Protein AF-A0A8I0L9A8-F1 (afdb_monomer)

pLDDT: mean 94.88, std 5.17, range [66.94, 98.38]

InterPro domains:
  IPR003385 Glycoside hydrolase, family 77 [PF02446] (5-66)
  IPR003385 Glycoside hydrolase, family 77 [PTHR32438] (5-70)
  IPR017853 Glycoside hydrolase superfamily [SSF51445] (6-72)

Organism: NCBI:txid611301

Mean predicted aligned error: 3.34 Å

Foldseek 3Di:
DVVVVVQCVVLVHDPPDDSLVSVVVCQVPDPDPDGDDDPCSLLVHDPLQDQADPPDPDPSHNPHDDDPCSPDPVSVD

Nearest PDB structures (foldseek):
  6m6t-assembly8_H  TM=8.875E-01  e=6.191E-03  Streptococcus agalactiae

Secondary structure (DSSP, 8-state):
-HHHHHHHHHHT--SSS-HHHHHHHHHHHSS-S-----HHHHTT--GGG-S--TT---TTTT---PPTT-S-GGGG-

Solvent-accessible surface area (backbone atoms only — not comparable to full-atom values): 5222 Å² total; per-residue (Å²): 106,71,69,55,56,49,50,29,60,74,71,73,48,63,92,88,52,61,66,63,59,54,51,51,51,52,49,70,70,42,93,64,95,74,72,85,82,54,70,52,60,78,67,72,56,62,80,92,56,51,50,66,58,87,100,54,99,54,89,61,45,76,59,65,70,84,60,90,74,68,89,41,73,85,76,76,112

Structure (mmCIF, N/CA/C/O backbone):
data_AF-A0A8I0L9A8-F1
#
_entry.id   AF-A0A8I0L9A8-F1
#
loop_
_atom_site.group_PDB
_atom_site.id
_atom_site.type_symbol
_atom_site.label_atom_id
_atom_site.label_alt_id
_atom_site.label_comp_id
_atom_site.label_asym_id
_atom_site.label_entity_id
_atom_site.label_seq_id
_atom_site.pdbx_PDB_ins_code
_atom_site.Cartn_x
_atom_site.Cartn_y
_atom_site.Cartn_z
_atom_site.occupancy
_atom_site.B_iso_or_equiv
_atom_site.auth_seq_id
_atom_site.auth_comp_id
_atom_site.auth_asym_id
_atom_site.auth_atom_id
_atom_site.pdbx_PDB_model_num
ATOM 1 N N . ALA A 1 1 ? 11.073 9.627 8.912 1.00 68.75 1 ALA A N 1
ATOM 2 C CA . ALA A 1 1 ? 11.342 9.430 10.349 1.00 68.75 1 ALA A CA 1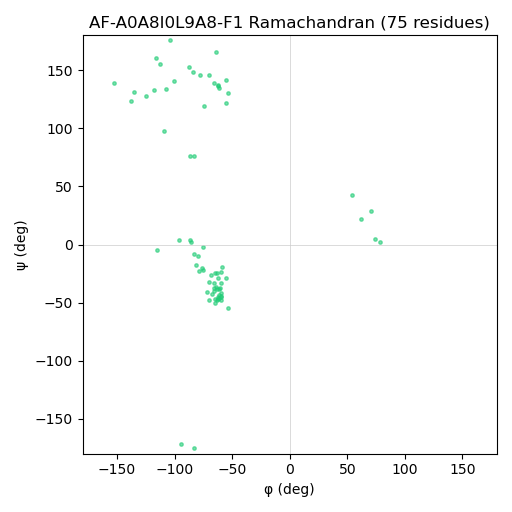
ATOM 3 C C . ALA A 1 1 ? 10.141 9.879 11.170 1.00 68.75 1 ALA A C 1
ATOM 5 O O . ALA A 1 1 ? 9.477 9.022 11.723 1.00 68.75 1 ALA A O 1
ATOM 6 N N . GLU A 1 2 ? 9.785 11.168 11.162 1.00 83.56 2 GLU A N 1
ATOM 7 C CA . GLU A 1 2 ? 8.615 11.670 11.908 1.00 83.56 2 GLU A CA 1
ATOM 8 C C . GLU A 1 2 ? 7.286 11.038 11.451 1.00 83.56 2 GLU A C 1
ATOM 10 O O . GLU A 1 2 ? 6.522 10.548 12.273 1.00 83.56 2 GLU A O 1
ATOM 15 N N . THR A 1 3 ? 7.051 10.948 10.136 1.00 90.00 3 THR A N 1
ATOM 16 C CA . THR A 1 3 ? 5.828 10.335 9.580 1.00 90.00 3 THR A CA 1
ATOM 17 C C . THR A 1 3 ? 5.707 8.841 9.888 1.00 90.00 3 THR A C 1
ATOM 19 O O . THR A 1 3 ? 4.609 8.362 10.142 1.00 90.00 3 THR A O 1
ATOM 22 N N . ASP A 1 4 ? 6.827 8.114 9.888 1.00 92.06 4 ASP A N 1
ATOM 23 C CA . ASP A 1 4 ? 6.851 6.677 10.197 1.00 92.06 4 ASP A CA 1
ATOM 24 C C . ASP A 1 4 ? 6.562 6.438 11.685 1.00 92.06 4 ASP A C 1
ATOM 26 O O . ASP A 1 4 ? 5.662 5.676 12.024 1.00 92.06 4 ASP A O 1
ATOM 30 N N . ALA A 1 5 ? 7.234 7.182 12.571 1.00 93.88 5 ALA A N 1
ATOM 31 C CA . ALA A 1 5 ? 7.001 7.104 14.010 1.00 93.88 5 ALA A CA 1
ATOM 32 C C . ALA A 1 5 ? 5.548 7.446 14.382 1.00 93.88 5 ALA A C 1
ATOM 34 O O . ALA A 1 5 ? 4.942 6.768 15.211 1.00 93.88 5 ALA A O 1
ATOM 35 N N . TYR A 1 6 ? 4.971 8.470 13.745 1.00 95.81 6 TYR A N 1
ATOM 36 C CA . TYR A 1 6 ? 3.568 8.820 13.946 1.00 95.81 6 TYR A CA 1
ATOM 37 C C . TYR A 1 6 ? 2.621 7.716 13.460 1.00 95.81 6 TYR A C 1
ATOM 39 O O . TYR A 1 6 ? 1.719 7.334 14.200 1.00 95.81 6 TYR A O 1
ATOM 47 N N . ALA A 1 7 ? 2.836 7.177 12.254 1.00 96.12 7 ALA A N 1
ATOM 48 C CA . ALA A 1 7 ? 2.000 6.109 11.707 1.00 96.12 7 ALA A CA 1
ATOM 49 C C . ALA A 1 7 ? 2.021 4.860 12.598 1.00 96.12 7 ALA A C 1
ATOM 51 O O . ALA A 1 7 ? 0.964 4.326 12.921 1.00 96.12 7 ALA A O 1
ATOM 52 N N . ARG A 1 8 ? 3.205 4.444 13.063 1.00 96.81 8 ARG A N 1
ATOM 53 C CA . ARG A 1 8 ? 3.352 3.293 13.964 1.00 96.81 8 ARG A CA 1
ATOM 54 C C . ARG A 1 8 ? 2.647 3.510 15.300 1.00 96.81 8 ARG A C 1
ATOM 56 O O . ARG A 1 8 ? 1.893 2.651 15.739 1.00 96.81 8 ARG A O 1
ATOM 63 N N . SER A 1 9 ? 2.813 4.693 15.895 1.00 97.19 9 SER A N 1
ATOM 64 C CA . SER A 1 9 ? 2.103 5.082 17.120 1.00 97.19 9 SER A CA 1
ATOM 65 C C . SER A 1 9 ? 0.580 5.066 16.937 1.00 97.19 9 SER A C 1
ATOM 67 O O . SER A 1 9 ? -0.137 4.517 17.769 1.00 97.19 9 SER A O 1
ATOM 69 N N . TYR A 1 10 ? 0.080 5.611 15.824 1.00 96.62 10 TYR A N 1
ATOM 70 C CA . TYR A 1 10 ? -1.351 5.649 15.516 1.00 96.62 10 TYR A CA 1
ATOM 71 C C . TYR A 1 10 ? -1.948 4.253 15.296 1.00 96.62 10 TYR A C 1
ATOM 73 O O . TYR A 1 10 ? -3.059 3.981 15.745 1.00 96.62 10 TYR A O 1
ATOM 81 N N . LEU A 1 11 ? -1.208 3.375 14.617 1.00 97.25 11 LEU A N 1
ATOM 82 C CA . LEU A 1 11 ? -1.612 1.994 14.345 1.00 97.25 11 LEU A CA 1
ATOM 83 C C . LEU A 1 11 ? -1.385 1.059 15.543 1.00 97.25 11 LEU A C 1
ATOM 85 O O . LEU A 1 11 ? -1.874 -0.064 15.527 1.00 97.25 11 LEU A O 1
ATOM 89 N N . GLY A 1 12 ? -0.680 1.513 16.585 1.00 97.19 12 GLY A N 1
ATOM 90 C CA . GLY A 1 12 ? -0.387 0.710 17.771 1.00 97.19 12 GLY A CA 1
ATOM 91 C C . GLY A 1 12 ? 0.622 -0.414 17.523 1.00 97.19 12 GLY A C 1
ATOM 92 O O . GLY A 1 12 ? 0.554 -1.432 18.204 1.00 97.19 12 GLY A O 1
ATOM 93 N N . ILE A 1 13 ? 1.537 -0.230 16.568 1.00 97.62 13 ILE A N 1
ATOM 94 C CA . ILE A 1 13 ? 2.526 -1.234 16.148 1.00 97.62 13 ILE A CA 1
ATOM 95 C C . ILE A 1 13 ? 3.957 -0.816 16.515 1.00 97.62 13 ILE A C 1
ATOM 97 O O . ILE A 1 13 ? 4.257 0.376 16.654 1.00 97.62 13 ILE A O 1
ATOM 101 N N . THR A 1 14 ? 4.858 -1.784 16.663 1.00 96.00 14 THR A N 1
ATOM 102 C CA . THR A 1 14 ? 6.273 -1.567 16.997 1.00 96.00 14 THR A CA 1
ATOM 103 C C . THR A 1 14 ? 7.151 -1.511 15.743 1.00 96.00 14 THR A C 1
ATOM 105 O O . THR A 1 14 ? 6.655 -1.398 14.623 1.00 96.00 14 THR A O 1
ATOM 108 N N . ALA A 1 15 ? 8.479 -1.492 15.907 1.00 93.12 15 ALA A N 1
ATOM 109 C CA . ALA A 1 15 ? 9.418 -1.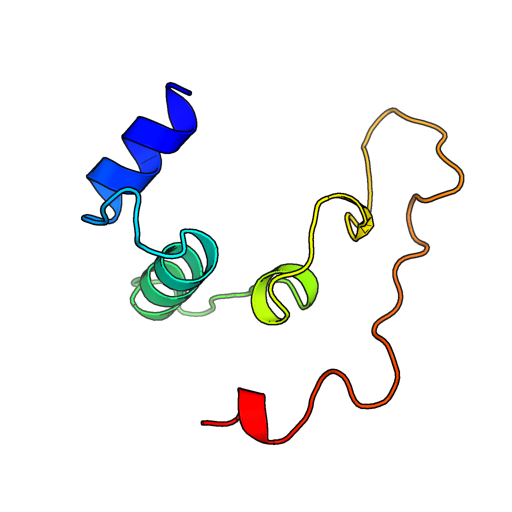487 14.782 1.00 93.12 15 ALA A CA 1
ATOM 110 C C . ALA A 1 15 ? 9.541 -2.867 14.110 1.00 93.12 15 ALA A C 1
ATOM 112 O O . ALA A 1 15 ? 9.962 -2.948 12.958 1.00 93.12 15 ALA A O 1
ATOM 113 N N . GLU A 1 16 ? 9.189 -3.925 14.837 1.00 94.69 16 GLU A N 1
ATOM 114 C CA . GLU A 1 16 ? 9.220 -5.320 14.399 1.00 94.69 16 GLU A CA 1
ATOM 115 C C . GLU A 1 16 ? 8.017 -5.687 13.519 1.00 94.69 16 GLU A C 1
ATOM 117 O O . GLU A 1 16 ? 8.109 -6.620 12.724 1.00 94.69 16 GLU A O 1
ATOM 122 N N . ASP A 1 17 ? 6.918 -4.941 13.640 1.00 95.31 17 ASP A N 1
ATOM 123 C CA . ASP A 1 17 ? 5.694 -5.159 12.876 1.00 95.31 17 ASP A CA 1
ATOM 124 C C . ASP A 1 17 ? 5.796 -4.622 11.438 1.00 95.31 17 ASP A C 1
ATOM 126 O O . ASP A 1 17 ? 6.395 -3.565 11.166 1.00 95.31 17 ASP A O 1
ATOM 130 N N . ASP A 1 18 ? 5.136 -5.329 10.516 1.00 92.75 18 ASP A N 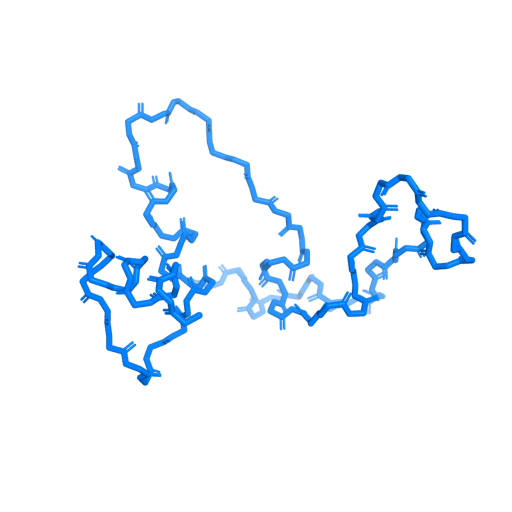1
ATOM 131 C CA . ASP A 1 18 ? 5.004 -4.912 9.123 1.00 92.75 18 ASP A CA 1
ATOM 132 C C . ASP A 1 18 ? 3.991 -3.761 8.998 1.00 92.75 18 ASP A C 1
ATOM 134 O O . ASP A 1 18 ? 2.810 -3.865 9.336 1.00 92.75 18 ASP A O 1
ATOM 138 N N . LEU A 1 19 ? 4.476 -2.619 8.509 1.00 92.88 19 LEU A N 1
ATOM 139 C CA . LEU A 1 19 ? 3.667 -1.409 8.386 1.00 92.88 19 LEU A CA 1
ATOM 140 C C . LEU A 1 19 ? 2.589 -1.534 7.296 1.00 92.88 19 LEU A C 1
ATOM 142 O O . LEU A 1 19 ? 1.530 -0.920 7.423 1.00 92.88 19 LEU A O 1
ATOM 146 N N . ALA A 1 20 ? 2.841 -2.286 6.221 1.00 93.31 20 ALA A N 1
ATOM 147 C CA . ALA A 1 20 ? 1.874 -2.464 5.144 1.00 93.31 20 ALA A CA 1
ATOM 148 C C . ALA A 1 20 ? 0.714 -3.362 5.593 1.00 93.31 20 ALA A C 1
ATOM 150 O O . ALA A 1 20 ? -0.437 -3.022 5.312 1.00 93.31 20 ALA A O 1
ATOM 151 N N . ASP A 1 21 ? 1.000 -4.438 6.334 1.00 94.12 21 ASP A N 1
ATOM 152 C CA . ASP A 1 21 ? -0.016 -5.266 7.000 1.00 94.12 21 ASP A CA 1
ATOM 153 C C . ASP A 1 21 ? -0.934 -4.410 7.876 1.00 94.12 21 ASP A C 1
ATOM 155 O O . ASP A 1 21 ? -2.144 -4.351 7.647 1.00 94.12 21 ASP A O 1
ATOM 159 N N . ALA A 1 22 ? -0.352 -3.639 8.796 1.00 96.38 22 ALA A N 1
ATOM 160 C CA . ALA A 1 22 ? -1.115 -2.808 9.722 1.00 96.38 22 ALA A CA 1
ATOM 161 C C . ALA A 1 22 ? -1.991 -1.751 9.018 1.00 96.38 22 ALA A C 1
ATOM 163 O O . ALA A 1 22 ? -3.117 -1.483 9.443 1.00 96.38 22 ALA A O 1
ATOM 164 N N . ILE A 1 23 ? -1.510 -1.150 7.922 1.00 96.00 23 ILE A N 1
ATOM 165 C CA . ILE A 1 23 ? -2.297 -0.190 7.129 1.00 96.00 23 ILE A CA 1
ATOM 166 C C . ILE A 1 23 ? -3.466 -0.885 6.422 1.00 96.00 23 ILE A C 1
ATOM 168 O O . ILE A 1 23 ? -4.573 -0.338 6.396 1.00 96.00 23 ILE A O 1
ATOM 172 N N . ILE A 1 24 ? -3.237 -2.066 5.840 1.00 95.81 24 ILE A N 1
ATOM 173 C CA . ILE A 1 24 ? -4.283 -2.843 5.162 1.00 95.81 24 ILE A CA 1
ATOM 174 C C . ILE A 1 24 ? -5.360 -3.253 6.167 1.00 95.81 24 ILE A C 1
ATOM 176 O O . ILE A 1 24 ? -6.543 -3.012 5.921 1.00 95.81 24 ILE A O 1
ATOM 180 N N . GLU A 1 25 ? -4.964 -3.786 7.322 1.00 96.00 25 GLU A N 1
ATOM 181 C CA . GLU A 1 25 ? -5.883 -4.175 8.392 1.00 96.00 25 GLU A CA 1
ATOM 182 C C . GLU A 1 25 ? -6.707 -2.987 8.899 1.00 96.00 25 GLU A C 1
ATOM 184 O O . GLU A 1 25 ? -7.937 -3.068 8.969 1.00 96.00 25 GLU A O 1
ATOM 189 N N . ALA A 1 26 ? -6.061 -1.853 9.184 1.00 97.19 26 ALA A N 1
ATOM 190 C CA . ALA A 1 26 ? -6.751 -0.641 9.619 1.00 97.19 26 ALA A CA 1
ATOM 191 C C . ALA A 1 26 ? -7.740 -0.125 8.559 1.00 97.19 26 ALA A C 1
ATOM 193 O O . ALA A 1 26 ? -8.847 0.312 8.888 1.00 97.19 26 ALA A O 1
ATOM 194 N N . GLY A 1 27 ? -7.371 -0.207 7.277 1.00 96.88 27 GLY A N 1
ATOM 195 C CA . GLY A 1 27 ? -8.243 0.133 6.157 1.00 96.88 27 GLY A CA 1
ATOM 196 C C . GLY A 1 27 ? -9.485 -0.757 6.082 1.00 96.88 27 GLY A C 1
ATOM 197 O O . GLY A 1 27 ? -10.605 -0.246 5.983 1.00 96.88 27 GLY A O 1
ATOM 198 N N . MET A 1 28 ? -9.297 -2.075 6.202 1.00 96.25 28 MET A N 1
ATOM 199 C CA . MET A 1 28 ? -10.374 -3.072 6.195 1.00 96.25 28 MET A CA 1
ATOM 200 C C . MET A 1 28 ? -11.314 -2.951 7.402 1.00 96.25 28 MET A C 1
ATOM 202 O O . MET A 1 28 ? -12.510 -3.199 7.268 1.00 96.25 28 MET A O 1
ATOM 206 N N . GLN A 1 29 ? -10.803 -2.547 8.567 1.00 97.25 29 GLN A N 1
ATOM 207 C CA . GLN A 1 29 ? -11.595 -2.349 9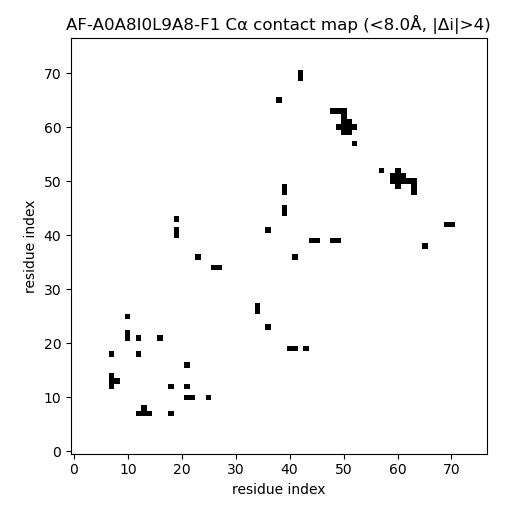.791 1.00 97.25 29 GLN A CA 1
ATOM 208 C C . GLN A 1 29 ? -12.285 -0.977 9.866 1.00 97.25 29 GLN A C 1
ATOM 210 O O . GLN A 1 29 ? -13.080 -0.718 10.778 1.00 97.25 29 GLN A O 1
ATOM 215 N N . SER A 1 30 ? -11.977 -0.071 8.936 1.00 97.25 30 SER A N 1
ATOM 216 C CA . SER A 1 30 ? -12.523 1.282 8.941 1.00 97.25 30 SER A CA 1
ATOM 217 C C . SER A 1 30 ? -14.047 1.298 8.747 1.00 97.25 30 SER A C 1
ATOM 219 O O . SER A 1 30 ? -14.676 0.334 8.318 1.00 97.25 30 SER A O 1
ATOM 221 N N . LYS A 1 31 ? -14.679 2.442 9.036 1.00 98.00 31 LYS A N 1
ATOM 222 C CA . LYS A 1 31 ? -16.117 2.645 8.778 1.00 98.00 31 LYS A CA 1
ATOM 223 C C . LYS A 1 31 ? -16.446 2.866 7.297 1.00 98.00 31 LYS A C 1
ATOM 225 O O . LYS A 1 31 ? -17.616 3.065 6.972 1.00 98.00 31 LYS A O 1
ATOM 230 N N . ALA A 1 32 ? -15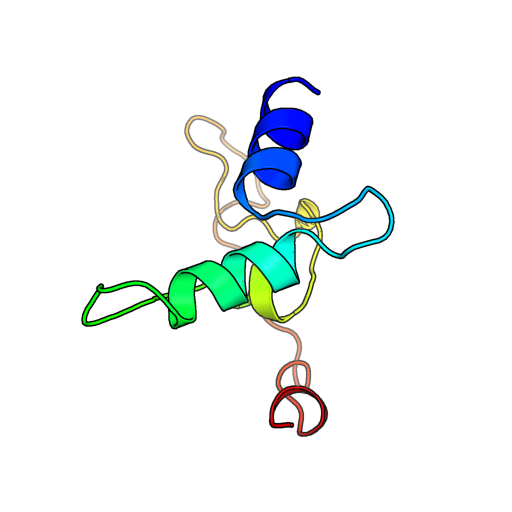.447 2.895 6.414 1.00 97.94 32 ALA A N 1
ATOM 231 C CA . ALA A 1 32 ? -15.674 3.092 4.992 1.00 97.94 32 ALA A CA 1
ATOM 232 C C . ALA A 1 32 ? -16.446 1.902 4.408 1.00 97.94 32 ALA A C 1
ATOM 234 O O . ALA A 1 32 ? -16.160 0.749 4.708 1.00 97.94 32 ALA A O 1
ATOM 235 N N . GLN A 1 33 ? -17.408 2.183 3.528 1.00 98.38 33 GLN A N 1
ATOM 236 C CA . GLN A 1 33 ? -18.146 1.127 2.829 1.00 98.38 33 GLN A CA 1
ATOM 237 C C . GLN A 1 33 ? -17.261 0.358 1.833 1.00 98.38 33 GLN A C 1
ATOM 239 O O . GLN A 1 33 ? -17.543 -0.795 1.518 1.00 98.38 33 GLN A O 1
ATOM 244 N N . LEU A 1 34 ? -16.211 1.002 1.318 1.00 97.88 34 LEU A N 1
ATOM 245 C CA . 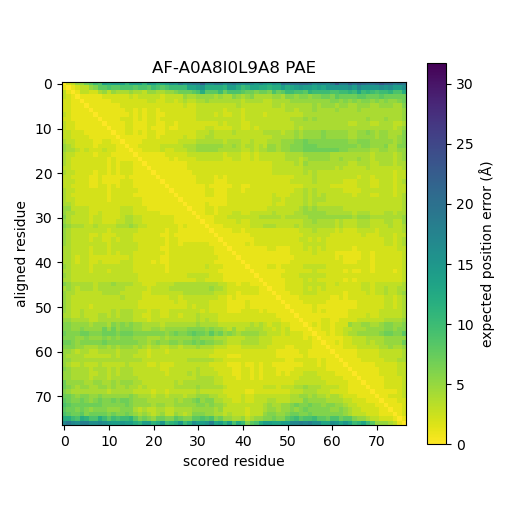LEU A 1 34 ? -15.273 0.423 0.369 1.00 97.88 34 LEU A CA 1
ATOM 246 C C . LEU A 1 34 ? -13.852 0.830 0.751 1.00 97.88 34 LEU A C 1
ATOM 248 O O . LEU A 1 34 ? -13.535 2.018 0.806 1.00 97.88 34 LEU A O 1
ATOM 252 N N . PHE A 1 35 ? -13.005 -0.171 0.957 1.00 97.56 35 PHE A N 1
ATOM 253 C CA . PHE A 1 35 ? -11.564 -0.015 1.064 1.00 97.56 35 PHE A CA 1
ATOM 254 C C . PHE A 1 35 ? -10.908 -0.574 -0.202 1.00 97.56 35 PHE A C 1
ATOM 256 O O . PHE A 1 35 ? -11.276 -1.649 -0.674 1.00 97.56 35 PHE A O 1
ATOM 263 N N . ILE A 1 36 ? -9.959 0.172 -0.768 1.00 97.44 36 ILE A N 1
ATOM 264 C CA . ILE A 1 36 ? -9.184 -0.239 -1.941 1.00 97.44 36 ILE A CA 1
ATOM 265 C C . ILE A 1 36 ? -7.708 -0.150 -1.569 1.00 97.44 36 ILE A C 1
ATOM 267 O O . ILE A 1 36 ? -7.247 0.906 -1.140 1.00 97.44 36 ILE A O 1
ATOM 271 N N . MET A 1 37 ? -6.973 -1.234 -1.801 1.00 96.19 37 MET A N 1
ATOM 272 C CA . MET A 1 37 ? -5.513 -1.281 -1.693 1.00 96.19 37 MET A CA 1
ATOM 273 C C . MET A 1 37 ? -4.877 -1.583 -3.051 1.00 96.19 37 MET A C 1
ATOM 275 O O . MET A 1 37 ? -5.537 -2.096 -3.959 1.00 96.19 37 MET A O 1
ATOM 279 N N . GLN A 1 38 ? -3.591 -1.269 -3.200 1.00 96.94 38 GLN A N 1
ATOM 280 C CA . GLN A 1 38 ? -2.849 -1.587 -4.417 1.00 96.94 38 GLN A CA 1
ATOM 281 C C . GLN A 1 38 ? -2.322 -3.024 -4.369 1.00 96.94 38 GLN A C 1
ATOM 283 O O . GLN A 1 38 ? -1.943 -3.530 -3.314 1.00 96.94 38 GLN A O 1
ATOM 288 N N . MET A 1 39 ? -2.225 -3.678 -5.530 1.00 96.81 39 MET A N 1
ATOM 289 C CA . MET A 1 39 ? -1.620 -5.015 -5.609 1.00 96.81 39 MET A CA 1
ATOM 290 C C . MET A 1 39 ? -0.143 -5.008 -5.197 1.00 96.81 39 MET A C 1
ATOM 292 O O . MET A 1 39 ? 0.344 -6.009 -4.687 1.00 96.81 39 MET A O 1
ATOM 296 N N . GLN A 1 40 ? 0.571 -3.896 -5.396 1.00 96.88 40 GLN A N 1
ATOM 297 C CA . GLN A 1 40 ? 1.948 -3.729 -4.928 1.00 96.88 40 GLN A CA 1
ATOM 298 C C . GLN A 1 40 ? 2.053 -3.822 -3.405 1.00 96.88 40 GLN A C 1
ATOM 300 O O . GLN A 1 40 ? 2.944 -4.511 -2.910 1.00 96.88 40 GLN A O 1
ATOM 305 N N . ASP A 1 41 ? 1.123 -3.179 -2.689 1.00 94.69 41 ASP A N 1
ATOM 306 C CA . ASP A 1 41 ? 1.074 -3.218 -1.228 1.00 94.69 41 ASP A CA 1
ATOM 307 C C . ASP A 1 41 ? 0.777 -4.644 -0.773 1.00 94.69 41 ASP A C 1
ATOM 309 O O . ASP A 1 41 ? 1.540 -5.203 0.006 1.00 94.69 41 ASP A O 1
ATOM 313 N N . TYR A 1 42 ? -0.266 -5.272 -1.332 1.00 93.62 42 TYR A N 1
ATOM 314 C CA . TYR A 1 42 ? -0.690 -6.633 -0.984 1.00 93.62 42 TYR A CA 1
ATOM 315 C C . TYR A 1 42 ? 0.393 -7.697 -1.225 1.00 93.62 42 TYR A C 1
ATOM 317 O O . TYR A 1 42 ? 0.505 -8.648 -0.463 1.00 93.62 42 TYR A O 1
ATOM 325 N N . LEU A 1 43 ? 1.232 -7.505 -2.247 1.00 94.50 43 LEU A N 1
ATOM 326 C CA . LEU A 1 43 ? 2.377 -8.370 -2.551 1.00 94.50 43 LEU A CA 1
ATOM 327 C C . LEU A 1 43 ? 3.661 -8.003 -1.778 1.00 94.50 43 LEU A C 1
ATOM 329 O O . LEU A 1 43 ? 4.693 -8.627 -2.019 1.00 94.50 43 LEU A O 1
ATOM 333 N N . ARG A 1 44 ? 3.624 -6.995 -0.891 1.00 93.62 44 ARG A N 1
ATOM 334 C CA . ARG A 1 44 ? 4.769 -6.487 -0.104 1.00 93.62 44 ARG A CA 1
ATOM 335 C C . ARG A 1 44 ? 5.973 -6.103 -0.979 1.00 93.62 44 ARG A C 1
ATOM 337 O O . ARG A 1 44 ? 7.123 -6.410 -0.667 1.00 93.62 44 ARG A O 1
ATOM 344 N N . LEU A 1 45 ? 5.710 -5.443 -2.109 1.00 95.06 45 LEU A N 1
ATOM 345 C CA . LEU A 1 45 ? 6.748 -5.037 -3.061 1.00 95.06 45 LEU A CA 1
ATOM 346 C C . LEU A 1 45 ? 7.353 -3.672 -2.705 1.00 95.06 45 LEU A C 1
ATOM 348 O O . LEU A 1 45 ? 6.707 -2.814 -2.107 1.00 95.06 45 LEU A O 1
ATOM 352 N N . GLY A 1 46 ? 8.608 -3.452 -3.101 1.00 94.38 46 GLY A N 1
ATOM 353 C CA . GLY A 1 46 ? 9.344 -2.234 -2.789 1.00 94.38 46 GLY A CA 1
ATOM 354 C C . GLY A 1 46 ? 9.062 -1.0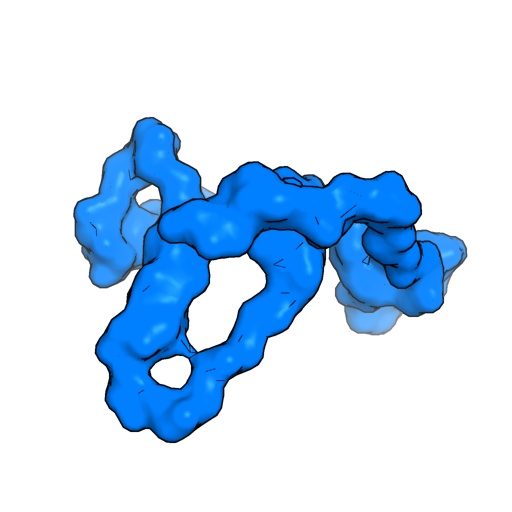71 -3.744 1.00 94.38 46 GLY A C 1
ATOM 355 O O . GLY A 1 46 ? 8.238 -1.131 -4.667 1.00 94.38 46 GLY A O 1
ATOM 356 N N . ARG A 1 47 ? 9.804 0.028 -3.543 1.00 94.25 47 ARG A N 1
ATOM 357 C CA . ARG A 1 47 ? 9.679 1.293 -4.299 1.00 94.25 47 ARG A CA 1
ATOM 358 C C . ARG A 1 47 ? 9.817 1.109 -5.815 1.00 94.25 47 ARG A C 1
ATOM 360 O O . ARG A 1 47 ? 9.262 1.902 -6.575 1.00 94.25 47 ARG A O 1
ATOM 367 N N . GLU A 1 48 ? 10.556 0.102 -6.265 1.00 94.75 48 GLU A N 1
ATOM 368 C CA . GLU A 1 48 ? 10.744 -0.254 -7.675 1.00 94.75 48 GLU A CA 1
ATOM 369 C C . GLU A 1 48 ? 9.433 -0.575 -8.404 1.00 94.75 48 GLU A C 1
ATOM 371 O O . GLU A 1 48 ? 9.372 -0.480 -9.629 1.00 94.75 48 GLU A O 1
ATOM 376 N N . THR A 1 49 ? 8.370 -0.890 -7.663 1.00 97.19 49 THR A N 1
ATOM 377 C CA . THR A 1 49 ? 7.050 -1.228 -8.214 1.00 97.19 49 THR A CA 1
ATOM 378 C C . THR A 1 49 ? 6.069 -0.060 -8.260 1.00 97.19 49 THR A C 1
ATOM 380 O O . THR A 1 49 ? 4.919 -0.214 -8.687 1.00 97.19 49 THR A O 1
ATOM 383 N N . ARG A 1 50 ? 6.524 1.142 -7.883 1.00 97.44 50 ARG A N 1
ATOM 384 C CA . ARG A 1 50 ? 5.718 2.363 -7.927 1.00 97.44 50 ARG A CA 1
ATOM 385 C C . ARG A 1 50 ? 5.169 2.596 -9.337 1.00 97.44 50 ARG A C 1
ATOM 387 O O . ARG A 1 50 ? 5.927 2.775 -10.286 1.00 97.44 50 ARG A O 1
ATOM 394 N N . MET A 1 51 ? 3.841 2.671 -9.451 1.00 98.25 51 MET A N 1
ATOM 395 C CA . MET A 1 51 ? 3.166 2.839 -10.744 1.00 98.25 51 MET A CA 1
ATOM 396 C C . MET A 1 51 ? 3.517 4.167 -11.427 1.00 98.25 51 MET A C 1
ATOM 398 O O . MET A 1 51 ? 3.670 4.214 -12.642 1.00 98.25 51 MET A O 1
ATOM 402 N N . ASN A 1 52 ? 3.648 5.255 -10.668 1.00 98.00 52 ASN A N 1
ATOM 403 C CA . ASN A 1 52 ? 3.942 6.575 -11.217 1.00 98.00 52 ASN A CA 1
ATOM 404 C C . ASN A 1 52 ? 4.685 7.455 -10.204 1.00 98.00 52 ASN A C 1
ATOM 406 O O . ASN A 1 52 ? 4.321 7.503 -9.024 1.00 98.00 52 ASN A O 1
ATOM 410 N N . GLU A 1 53 ? 5.681 8.202 -10.679 1.00 97.50 53 GLU A N 1
ATOM 411 C CA . GLU A 1 53 ? 6.295 9.322 -9.970 1.00 97.50 53 GLU A CA 1
ATOM 412 C C . GLU A 1 53 ? 5.899 10.650 -10.652 1.00 97.50 53 GLU A C 1
ATOM 414 O O . GLU A 1 53 ? 6.498 11.022 -11.668 1.00 97.50 53 GLU A O 1
ATOM 419 N N . PRO A 1 54 ? 4.873 11.359 -10.126 1.00 97.62 54 PRO A N 1
ATOM 420 C CA . PRO A 1 54 ? 4.349 12.580 -10.735 1.00 97.62 54 PRO A CA 1
ATOM 421 C C . PRO A 1 54 ? 5.423 13.647 -10.961 1.00 97.62 54 PRO A C 1
ATOM 423 O O . PRO A 1 54 ? 6.310 13.840 -10.132 1.00 97.62 54 PRO A O 1
ATOM 426 N N . GLY A 1 55 ? 5.328 14.360 -12.086 1.00 97.56 55 GLY A N 1
ATOM 427 C CA . GLY A 1 55 ? 6.264 15.433 -12.436 1.00 97.56 55 GLY A CA 1
ATOM 428 C C . GLY A 1 55 ? 7.646 14.955 -12.894 1.00 97.56 55 GLY A C 1
ATOM 429 O O . GLY A 1 55 ? 8.513 15.787 -13.150 1.00 97.56 55 GLY A O 1
ATOM 430 N N . ARG A 1 56 ? 7.870 13.640 -13.027 1.00 96.12 56 ARG A N 1
ATOM 431 C CA . ARG A 1 56 ? 9.125 13.080 -13.542 1.00 96.12 56 ARG A CA 1
ATOM 432 C C . ARG A 1 56 ? 8.896 12.300 -14.831 1.00 96.12 56 ARG A C 1
ATOM 434 O O . ARG A 1 56 ? 8.015 11.450 -14.907 1.00 96.12 56 ARG A O 1
ATOM 441 N N . LEU A 1 57 ? 9.732 12.550 -15.835 1.00 96.44 57 LEU A N 1
ATOM 442 C CA . LEU A 1 57 ? 9.768 11.771 -17.075 1.00 96.44 57 LEU A CA 1
ATOM 443 C C . LEU A 1 57 ? 10.693 10.560 -16.898 1.00 96.44 57 LEU A C 1
ATOM 445 O O . LEU A 1 57 ? 11.834 10.561 -17.352 1.00 96.44 57 LEU A O 1
ATOM 449 N N . LEU A 1 58 ? 10.208 9.537 -16.189 1.00 96.75 58 LEU A N 1
ATOM 450 C CA . LEU A 1 58 ? 10.938 8.287 -15.967 1.00 96.75 58 LEU A CA 1
ATOM 451 C C . LEU A 1 58 ? 10.446 7.193 -16.910 1.00 96.75 58 LEU A C 1
ATOM 453 O O . LEU A 1 58 ? 9.243 7.024 -17.100 1.00 96.75 58 LEU A O 1
ATOM 457 N N . GLN A 1 59 ? 11.371 6.385 -17.432 1.00 96.06 59 GLN A N 1
ATOM 458 C CA . GLN A 1 59 ? 11.011 5.215 -18.240 1.00 96.06 59 GLN A CA 1
ATOM 459 C C . GLN A 1 59 ? 10.216 4.171 -17.446 1.00 96.06 59 GLN A C 1
ATOM 461 O O . GLN A 1 59 ? 9.485 3.398 -18.049 1.00 96.06 59 GLN A O 1
ATOM 466 N N . SER A 1 60 ? 10.348 4.136 -16.119 1.00 95.75 60 SER A N 1
ATOM 467 C CA . SER A 1 60 ? 9.645 3.192 -15.245 1.00 95.75 60 SER A CA 1
ATOM 468 C C . SER A 1 60 ? 8.168 3.532 -15.016 1.00 95.75 60 SER A C 1
ATOM 470 O O . SER A 1 60 ? 7.399 2.645 -14.649 1.00 95.75 60 SER A O 1
ATOM 472 N N . ASN A 1 61 ? 7.750 4.783 -15.239 1.00 98.19 61 ASN A N 1
ATOM 473 C CA . ASN A 1 61 ? 6.368 5.201 -15.000 1.00 98.19 61 ASN A CA 1
ATOM 474 C C . ASN A 1 61 ? 5.394 4.433 -15.903 1.00 98.19 61 ASN A C 1
ATOM 476 O O . ASN A 1 61 ? 5.629 4.289 -17.102 1.00 98.19 61 ASN A O 1
ATOM 480 N N . TRP A 1 62 ? 4.277 3.994 -15.325 1.00 97.62 62 TRP A N 1
ATOM 481 C CA . TRP A 1 62 ? 3.178 3.278 -15.981 1.00 97.62 62 TRP A CA 1
ATOM 482 C C . TRP A 1 62 ? 3.567 1.927 -16.586 1.00 97.62 62 TRP A C 1
ATOM 484 O O . TRP A 1 62 ? 2.899 1.434 -17.494 1.00 97.62 62 TRP A O 1
ATOM 494 N N . ARG A 1 63 ? 4.661 1.324 -16.105 1.00 97.50 63 ARG A N 1
ATOM 495 C CA . ARG A 1 63 ? 5.182 0.057 -16.643 1.00 97.50 63 ARG A CA 1
ATOM 496 C C . ARG A 1 63 ? 5.144 -1.114 -15.679 1.00 97.50 63 ARG A C 1
ATOM 498 O O . ARG A 1 63 ? 5.499 -2.218 -16.091 1.00 97.50 63 ARG A O 1
ATOM 505 N N . TRP A 1 64 ? 4.746 -0.908 -14.425 1.00 97.88 64 TRP A N 1
ATOM 506 C CA . TRP A 1 64 ? 4.664 -2.019 -13.485 1.00 97.88 64 TRP A CA 1
ATOM 507 C C . TRP A 1 64 ? 3.647 -3.059 -13.969 1.00 97.88 64 TRP A C 1
ATOM 509 O O . TRP A 1 64 ? 2.544 -2.726 -14.404 1.00 97.88 64 TRP A O 1
ATOM 519 N N . ARG A 1 65 ? 4.043 -4.331 -13.893 1.00 97.75 65 ARG A N 1
ATOM 520 C CA . ARG A 1 65 ? 3.213 -5.486 -14.227 1.00 97.75 65 ARG A CA 1
ATOM 521 C C . ARG A 1 65 ? 3.403 -6.534 -13.147 1.00 97.75 65 ARG A C 1
ATOM 523 O O . ARG A 1 65 ? 4.535 -6.881 -12.820 1.00 97.75 65 ARG A O 1
ATOM 530 N N . MET A 1 66 ? 2.296 -7.064 -12.646 1.00 97.56 66 MET A N 1
ATOM 531 C CA . MET A 1 66 ? 2.330 -8.225 -11.768 1.00 97.56 66 MET A CA 1
ATOM 532 C C . MET A 1 66 ? 2.929 -9.427 -12.513 1.00 97.56 66 MET A C 1
ATOM 534 O O . MET A 1 66 ? 2.606 -9.664 -13.682 1.00 97.56 66 MET A O 1
ATOM 538 N N . LEU A 1 67 ? 3.803 -10.177 -11.839 1.00 96.94 67 LEU A N 1
ATOM 539 C CA . LEU A 1 67 ? 4.377 -11.399 -12.395 1.00 96.94 67 LEU A CA 1
ATOM 540 C C . LEU A 1 67 ? 3.315 -12.508 -12.482 1.00 96.94 67 LEU A C 1
ATOM 542 O O . LEU A 1 67 ? 2.449 -12.598 -11.604 1.00 96.94 67 LEU A O 1
ATOM 546 N N . PRO A 1 68 ? 3.377 -13.382 -13.503 1.00 97.62 68 PRO A N 1
ATOM 547 C CA . PRO A 1 68 ? 2.534 -14.572 -13.550 1.00 97.62 68 PRO A CA 1
ATOM 548 C C . PRO A 1 68 ? 2.686 -15.404 -12.269 1.00 97.62 68 PRO A C 1
ATOM 550 O O . PRO A 1 68 ? 3.804 -15.678 -11.842 1.00 97.62 68 PRO A O 1
ATOM 553 N N . GLY A 1 69 ? 1.566 -15.789 -11.652 1.00 96.31 69 GLY A N 1
ATOM 554 C CA . GLY A 1 69 ? 1.556 -16.599 -10.427 1.00 96.31 69 GLY A CA 1
ATOM 555 C C . GLY A 1 69 ? 1.856 -15.847 -9.123 1.00 96.31 69 GLY A C 1
ATOM 556 O O . GLY A 1 69 ? 1.879 -16.477 -8.071 1.00 96.31 69 GLY A O 1
ATOM 557 N N . ALA A 1 70 ? 2.056 -14.523 -9.153 1.00 96.00 70 ALA A N 1
ATOM 558 C CA . ALA A 1 70 ? 2.257 -13.748 -7.923 1.00 96.00 70 ALA A CA 1
ATOM 559 C C . ALA A 1 70 ? 1.002 -13.735 -7.029 1.00 96.00 70 ALA A C 1
ATOM 561 O O . ALA A 1 70 ? 1.116 -13.836 -5.814 1.00 96.00 70 ALA A O 1
ATOM 562 N N . ALA A 1 71 ? -0.190 -13.675 -7.630 1.00 94.81 71 ALA A N 1
ATOM 563 C CA . ALA A 1 71 ? -1.460 -13.848 -6.928 1.00 94.81 71 ALA A CA 1
ATOM 564 C C . ALA A 1 71 ? -1.786 -15.345 -6.770 1.00 94.81 71 ALA A C 1
ATOM 566 O O . ALA A 1 71 ? -2.575 -15.894 -7.538 1.00 94.81 71 ALA A O 1
ATOM 567 N N . ASN A 1 72 ? -1.106 -16.015 -5.839 1.00 94.44 72 ASN A N 1
ATOM 568 C CA . ASN A 1 72 ? -1.265 -17.448 -5.574 1.00 94.44 72 ASN A CA 1
ATOM 569 C C . ASN A 1 72 ? -2.085 -17.727 -4.301 1.00 94.44 72 ASN A C 1
ATOM 571 O O . ASN A 1 72 ? -2.463 -16.811 -3.575 1.00 94.44 72 ASN A O 1
ATOM 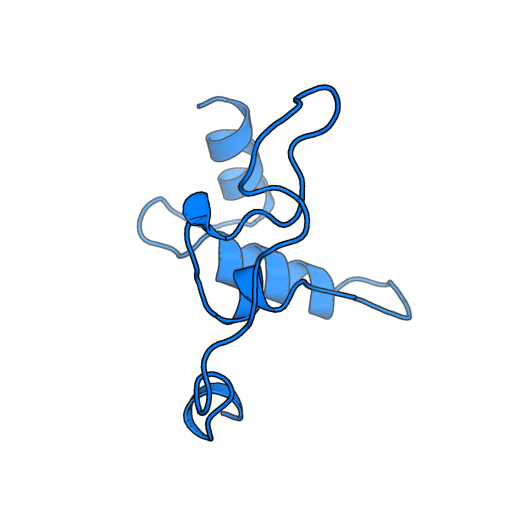575 N N . GLU A 1 73 ? -2.351 -19.009 -4.038 1.00 93.94 73 GLU A N 1
ATOM 576 C CA . GLU A 1 73 ? -3.182 -19.470 -2.916 1.00 93.94 73 GLU A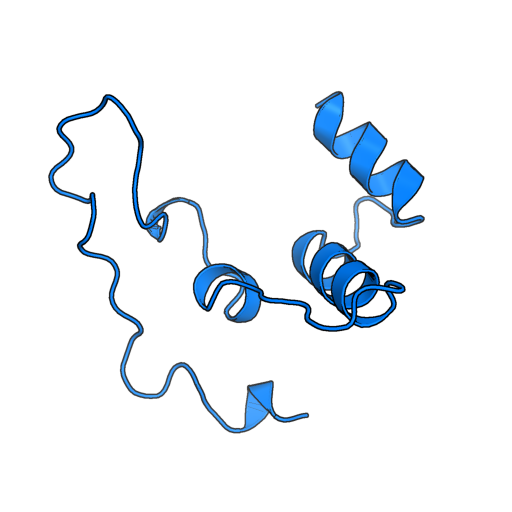 CA 1
ATOM 577 C C . GLU A 1 73 ? -2.657 -19.061 -1.536 1.00 93.94 73 GLU A C 1
ATOM 579 O O . GLU A 1 73 ? -3.453 -18.955 -0.608 1.00 93.94 73 GLU A O 1
ATOM 584 N N . ALA A 1 74 ? -1.357 -18.783 -1.384 1.00 91.44 74 ALA A N 1
ATOM 585 C CA . ALA A 1 74 ? -0.813 -18.339 -0.101 1.00 91.44 74 ALA A CA 1
ATOM 586 C C . ALA A 1 74 ? -1.368 -16.972 0.328 1.00 91.44 74 ALA A C 1
ATOM 588 O O . ALA A 1 74 ? -1.402 -16.684 1.516 1.00 91.44 74 ALA A O 1
ATOM 589 N N . LEU A 1 75 ? -1.827 -16.149 -0.622 1.00 89.00 75 LEU A N 1
ATOM 590 C CA . LEU A 1 75 ? -2.457 -14.862 -0.320 1.00 89.00 75 LEU A CA 1
ATOM 591 C C . LEU A 1 75 ? -3.935 -14.999 0.072 1.00 89.00 75 LEU A C 1
ATOM 593 O O . LEU A 1 75 ? -4.502 -14.065 0.619 1.00 89.00 75 LEU A O 1
ATOM 597 N N . ALA A 1 76 ? -4.582 -16.128 -0.227 1.00 84.56 76 ALA A N 1
ATOM 598 C CA . ALA A 1 76 ? -6.014 -16.321 0.010 1.00 84.56 76 ALA A CA 1
ATOM 599 C C . ALA A 1 76 ? -6.353 -16.822 1.430 1.00 84.56 76 ALA A C 1
ATOM 601 O O . ALA A 1 76 ? -7.517 -17.134 1.690 1.00 84.56 76 ALA A O 1
ATOM 602 N N . GLN A 1 77 ? -5.348 -16.953 2.300 1.00 66.94 77 GLN A N 1
ATOM 603 C CA . GLN A 1 77 ? -5.475 -17.400 3.692 1.00 66.94 77 GLN A CA 1
ATOM 604 C C . GLN A 1 77 ? -5.715 -16.215 4.625 1.00 66.94 77 GLN A C 1
ATOM 606 O O . GLN A 1 77 ? -6.504 -16.401 5.578 1.00 66.94 77 GLN A O 1
#

Radius of gyration: 14.88 Å; Cα contacts (8 Å, |Δi|>4): 38; chains: 1; bounding box: 30×35×36 Å

Sequence (77 aa):
AETDAYARSYLGITAEDDLADAIIEAGMQSKAQLFIMQMQDYLRLGRETRMNEPGRLLQSNWRWRMLPGAANEALAQ